Protein AF-A0A3P7EIA0-F1 (afdb_monomer)

Organism: Wuchereria bancrofti (NCBI:txid6293)

Sequence (168 aa):
MQSGKKSICSDDGDTRKWLLGHLHTIQAKALASNLDLPKIYKEKIQMQSGKKSICSDDGDTRKWLLGHLHTIQAKALASNLDLPKIYKEKIQAVPDSNPNEINLNGESLLIATIKYLDDKENRLKYIQLLIDRGVEINFQDKRERRTALMYACIEDNRTEEGLLIAKI

Secondary structure (DSSP, 8-state):
-----------HHHHHHHHHHHHHHHHHHHHTS-----HHHHHHHHHHSS-S--S--HHHHHHHHHHHHHHHHHHHHHHTS---HHHHHHHHTSPP--TT-B-TTS-BHHHHHHHH---HHHHHHHHHHHHHTT--TTPBPTTT--BHHHHHHHSTT-HHHHHHHTT-

Structure (mmCIF, N/CA/C/O backbone):
data_AF-A0A3P7EIA0-F1
#
_entry.id   AF-A0A3P7EIA0-F1
#
loop_
_atom_site.group_PDB
_atom_site.id
_atom_site.type_symbol
_atom_site.label_atom_id
_atom_site.label_alt_id
_atom_site.label_comp_id
_atom_site.label_asym_id
_atom_site.label_entity_id
_atom_site.label_seq_id
_atom_site.pdbx_PDB_ins_code
_atom_site.Cartn_x
_atom_site.Cartn_y
_atom_site.Cartn_z
_atom_site.occupancy
_atom_site.B_iso_or_equiv
_atom_site.auth_seq_id
_atom_site.auth_comp_id
_atom_site.auth_asym_id
_atom_site.auth_atom_id
_atom_site.pdbx_PDB_model_num
ATOM 1 N N . MET A 1 1 ? -52.615 -25.650 -12.825 1.00 31.77 1 MET A N 1
ATOM 2 C CA . MET A 1 1 ? -51.304 -26.097 -12.285 1.00 31.77 1 MET A CA 1
ATOM 3 C C . MET A 1 1 ? -50.205 -25.413 -13.088 1.00 31.77 1 MET A C 1
ATOM 5 O O . MET A 1 1 ? -50.462 -25.141 -14.247 1.00 31.77 1 MET A O 1
ATOM 9 N N . GLN A 1 2 ? -49.033 -25.169 -12.487 1.00 34.19 2 GLN A N 1
ATOM 10 C CA . GLN A 1 2 ? -47.960 -24.222 -12.870 1.00 34.19 2 GLN A CA 1
ATOM 11 C C . GLN A 1 2 ? -48.110 -22.895 -12.106 1.00 34.19 2 GLN A C 1
ATOM 13 O O . GLN A 1 2 ? -48.794 -21.974 -12.524 1.00 34.19 2 GLN A O 1
ATOM 18 N N . SER A 1 3 ? -47.772 -22.907 -10.815 1.00 37.16 3 SER A N 1
ATOM 19 C CA . SER A 1 3 ? -46.398 -22.788 -10.291 1.00 37.16 3 SER A CA 1
ATOM 20 C C . SER A 1 3 ? -45.878 -21.365 -10.448 1.00 37.16 3 SER A C 1
ATOM 22 O O . SER A 1 3 ? -45.070 -21.063 -11.320 1.00 37.16 3 SER A O 1
ATOM 24 N N . GLY A 1 4 ? -46.317 -20.495 -9.540 1.00 32.06 4 GLY A N 1
ATOM 25 C CA . GLY A 1 4 ? -45.506 -19.346 -9.189 1.00 32.06 4 GLY A CA 1
ATOM 26 C C . GLY A 1 4 ? -44.192 -19.814 -8.565 1.00 32.06 4 GLY A C 1
ATOM 27 O O . GLY A 1 4 ? -44.182 -20.759 -7.779 1.00 32.06 4 GLY A O 1
ATOM 28 N N . LYS A 1 5 ? -43.100 -19.120 -8.877 1.00 38.06 5 LYS A N 1
ATOM 29 C CA . LYS A 1 5 ? -42.272 -18.454 -7.865 1.00 38.06 5 LYS A CA 1
ATOM 30 C C . LYS A 1 5 ? -41.138 -17.669 -8.526 1.00 38.06 5 LYS A C 1
ATOM 32 O O . LYS A 1 5 ? -40.263 -18.230 -9.165 1.00 38.06 5 LYS A O 1
ATOM 37 N N . LYS A 1 6 ? -41.173 -16.373 -8.208 1.00 38.97 6 LYS A N 1
ATOM 38 C CA . LYS A 1 6 ? -40.041 -15.481 -7.937 1.00 38.97 6 LYS A CA 1
ATOM 39 C C . LYS A 1 6 ? -39.158 -15.082 -9.119 1.00 38.97 6 LYS A C 1
ATOM 41 O O . LYS A 1 6 ? -38.026 -15.504 -9.283 1.00 38.97 6 LYS A O 1
ATOM 46 N N . SER A 1 7 ? -39.711 -14.110 -9.835 1.00 36.94 7 SER A N 1
ATOM 47 C CA . SER A 1 7 ? -39.090 -12.801 -10.044 1.00 36.94 7 SER A CA 1
ATOM 48 C C . SER A 1 7 ? -38.143 -12.355 -8.911 1.00 36.94 7 SER A C 1
ATOM 50 O O . SER A 1 7 ? -38.487 -12.477 -7.734 1.00 36.94 7 SER A O 1
ATOM 52 N N . ILE A 1 8 ? -37.047 -11.718 -9.337 1.00 36.62 8 ILE A N 1
ATOM 53 C CA . ILE A 1 8 ? -36.068 -10.902 -8.597 1.00 36.62 8 ILE A CA 1
ATOM 54 C C . ILE A 1 8 ? -35.008 -11.700 -7.830 1.00 36.62 8 ILE A C 1
ATOM 56 O O . ILE A 1 8 ? -35.300 -12.285 -6.794 1.00 36.62 8 ILE A O 1
ATOM 60 N N . CYS A 1 9 ? -33.767 -11.651 -8.320 1.00 32.19 9 CYS A N 1
ATOM 61 C CA . CYS A 1 9 ? -32.665 -10.932 -7.667 1.00 32.19 9 CYS A CA 1
ATOM 62 C C . CYS A 1 9 ? -31.591 -10.643 -8.726 1.00 32.19 9 CYS A C 1
ATOM 64 O O . CYS A 1 9 ? -30.875 -11.537 -9.168 1.00 32.19 9 CYS A O 1
ATOM 66 N N . SER A 1 10 ? -31.526 -9.385 -9.159 1.00 39.53 10 SER A N 1
ATOM 67 C CA . SER A 1 10 ? -30.345 -8.808 -9.788 1.00 39.53 10 SER A CA 1
ATOM 68 C C . SER A 1 10 ? -29.229 -8.779 -8.749 1.00 39.53 10 SER A C 1
ATOM 70 O O . SER A 1 10 ? -29.246 -7.911 -7.885 1.00 39.53 10 SER A O 1
ATOM 72 N N . ASP A 1 11 ? -28.293 -9.721 -8.804 1.00 45.44 11 ASP A N 1
ATOM 73 C CA . ASP A 1 11 ? -27.004 -9.559 -8.133 1.00 45.44 11 ASP A CA 1
ATOM 74 C C . ASP A 1 11 ? -25.926 -10.378 -8.861 1.00 45.44 11 ASP A C 1
ATOM 76 O O . ASP A 1 11 ? -25.547 -11.481 -8.467 1.00 45.44 11 ASP A O 1
ATOM 80 N N . ASP A 1 12 ? -25.439 -9.837 -9.982 1.00 54.69 12 ASP A N 1
ATOM 81 C CA . ASP A 1 12 ? -24.325 -10.395 -10.772 1.00 54.69 12 ASP A CA 1
ATOM 82 C C . ASP A 1 12 ? -23.019 -10.558 -9.954 1.00 54.69 12 ASP A C 1
ATOM 84 O O . ASP A 1 12 ? -22.038 -11.141 -10.432 1.00 54.69 12 ASP A O 1
ATOM 88 N N . GLY A 1 13 ? -22.978 -10.056 -8.714 1.00 51.31 13 GLY A N 1
ATOM 89 C CA . GLY A 1 13 ? -21.880 -10.261 -7.772 1.00 51.31 13 GLY A CA 1
ATOM 90 C C . GLY A 1 13 ? -21.862 -11.651 -7.126 1.00 51.31 13 GLY A C 1
ATOM 91 O O . GLY A 1 13 ? -20.782 -12.233 -6.961 1.00 51.31 13 GLY A O 1
ATOM 92 N N . ASP A 1 14 ? -23.026 -12.220 -6.804 1.00 52.62 14 ASP A N 1
ATOM 93 C CA . ASP A 1 14 ? -23.112 -13.454 -6.011 1.00 52.62 14 ASP A CA 1
ATOM 94 C C . ASP A 1 14 ? -22.845 -14.713 -6.840 1.00 52.62 14 ASP A C 1
ATOM 96 O O . ASP A 1 14 ? -22.141 -15.623 -6.389 1.00 52.62 14 ASP A O 1
ATOM 100 N N . THR A 1 15 ? -23.278 -14.742 -8.101 1.00 54.16 15 THR A N 1
ATOM 101 C CA . THR A 1 15 ? -22.901 -15.806 -9.048 1.00 54.16 15 THR A CA 1
ATOM 102 C C . THR A 1 15 ? -21.395 -15.831 -9.292 1.00 54.16 15 THR A C 1
ATOM 104 O O . THR A 1 15 ? -20.806 -16.912 -9.363 1.00 54.16 15 THR A O 1
ATOM 107 N N . ARG A 1 16 ? -20.733 -14.666 -9.355 1.00 52.16 16 ARG A N 1
ATOM 108 C CA . ARG A 1 16 ? -19.268 -14.599 -9.493 1.00 52.16 16 ARG A CA 1
ATOM 109 C C . ARG A 1 16 ? -18.561 -15.153 -8.262 1.00 52.16 16 ARG A C 1
ATOM 111 O O . ARG A 1 16 ? -17.659 -15.972 -8.425 1.00 52.16 16 ARG A O 1
ATOM 118 N N . LYS A 1 17 ? -18.983 -14.775 -7.048 1.00 58.31 17 LYS A N 1
ATOM 119 C CA . LYS A 1 17 ? -18.416 -15.326 -5.801 1.00 58.31 17 LYS A CA 1
ATOM 120 C C . LYS A 1 17 ? -18.623 -16.836 -5.689 1.00 58.31 17 LYS A C 1
ATOM 122 O O . LYS A 1 17 ? -17.682 -17.543 -5.326 1.00 58.31 17 LYS A O 1
ATOM 127 N N . TRP A 1 18 ? -19.804 -17.339 -6.051 1.00 64.88 18 TRP A N 1
ATOM 128 C CA . TRP A 1 18 ? -20.097 -18.775 -6.037 1.00 64.88 18 TRP A CA 1
ATOM 129 C C . TRP A 1 18 ? -19.198 -19.554 -7.009 1.00 64.88 18 TRP A C 1
ATOM 131 O O . TRP A 1 18 ? -18.595 -20.563 -6.634 1.00 64.88 18 TRP A O 1
ATOM 141 N N . LEU A 1 19 ? -19.028 -19.044 -8.233 1.00 57.31 19 LEU A N 1
ATOM 142 C CA . LEU A 1 19 ? -18.152 -19.651 -9.239 1.00 57.31 19 LEU A CA 1
ATOM 143 C C . LEU A 1 19 ? -16.670 -19.593 -8.839 1.00 57.31 19 LEU A C 1
ATOM 145 O O . LEU A 1 19 ? -15.958 -20.574 -9.044 1.00 57.31 19 LEU A O 1
ATOM 149 N N . LEU A 1 20 ? -16.210 -18.492 -8.235 1.00 63.16 20 LEU A N 1
ATOM 150 C CA . LEU A 1 20 ? -14.841 -18.344 -7.718 1.00 63.16 20 LEU A CA 1
ATOM 151 C C . LEU A 1 20 ? -14.538 -19.349 -6.599 1.00 63.16 20 LEU A C 1
ATOM 153 O O . LEU A 1 20 ? -13.502 -20.014 -6.642 1.00 63.16 20 LEU A O 1
ATOM 157 N N . GLY A 1 21 ? -15.457 -19.521 -5.643 1.00 70.00 21 GLY A N 1
ATOM 158 C CA . GLY A 1 21 ? -15.306 -20.509 -4.570 1.00 70.00 21 GLY A CA 1
ATOM 159 C C . GLY A 1 21 ? -15.237 -21.944 -5.102 1.00 70.00 21 GLY A C 1
ATOM 160 O O . GLY A 1 21 ? -14.393 -22.740 -4.675 1.00 70.00 21 GLY A O 1
ATOM 161 N N . HIS A 1 22 ? -16.071 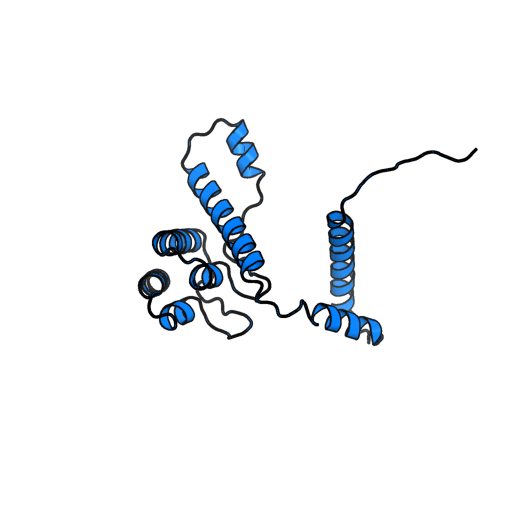-22.268 -6.093 1.00 68.31 22 HIS A N 1
ATOM 162 C CA . HIS A 1 22 ? -16.052 -23.586 -6.725 1.00 68.31 22 HIS A CA 1
ATOM 163 C C . HIS A 1 22 ? -14.775 -23.809 -7.554 1.00 68.31 22 HIS A C 1
ATOM 165 O O . HIS A 1 22 ? -14.182 -24.886 -7.491 1.00 68.31 22 HIS A O 1
ATOM 171 N N . LEU A 1 23 ? -14.291 -22.785 -8.267 1.00 63.28 23 LEU A N 1
ATOM 172 C CA . LEU A 1 23 ? -13.070 -22.866 -9.071 1.00 63.28 23 LEU A CA 1
ATOM 173 C C . LEU A 1 23 ? -11.818 -23.047 -8.204 1.00 63.28 23 LEU A C 1
ATOM 175 O O . LEU A 1 23 ? -11.005 -23.915 -8.512 1.00 63.28 23 LEU A O 1
ATOM 179 N N . HIS A 1 24 ? -11.692 -22.312 -7.095 1.00 59.84 24 HIS A N 1
ATOM 180 C CA . HIS A 1 24 ? -10.600 -22.509 -6.133 1.00 59.84 24 HIS A CA 1
ATOM 181 C C . HIS A 1 24 ? -10.626 -23.915 -5.516 1.00 59.84 24 HIS A C 1
ATOM 183 O O . HIS A 1 24 ? -9.580 -24.543 -5.364 1.00 59.84 24 HIS A O 1
ATOM 189 N N . THR A 1 25 ? -11.816 -24.455 -5.231 1.00 60.28 25 THR A N 1
ATOM 190 C CA . THR A 1 25 ? -11.961 -25.831 -4.721 1.00 60.28 25 THR A CA 1
ATOM 191 C C . THR A 1 25 ? -11.500 -26.868 -5.753 1.00 60.28 25 THR A C 1
ATOM 193 O O . THR A 1 25 ? -10.859 -27.860 -5.399 1.00 60.28 25 THR A O 1
ATOM 196 N N . ILE A 1 26 ? -11.777 -26.629 -7.040 1.00 59.12 26 ILE A N 1
ATOM 197 C CA . ILE A 1 26 ? -11.297 -27.476 -8.140 1.00 59.12 26 ILE A CA 1
ATOM 198 C C . ILE A 1 26 ? -9.778 -27.333 -8.315 1.00 59.12 26 ILE A C 1
ATOM 200 O O . ILE A 1 26 ? -9.093 -28.344 -8.444 1.00 59.12 26 ILE A O 1
ATOM 204 N N . GLN A 1 27 ? -9.230 -26.115 -8.264 1.00 58.12 27 GLN A N 1
ATOM 205 C CA . GLN A 1 27 ? -7.787 -25.863 -8.383 1.00 58.12 27 GLN A CA 1
ATOM 206 C C . GLN A 1 27 ? -6.982 -26.517 -7.253 1.00 58.12 27 GLN A C 1
ATOM 208 O O . GLN A 1 27 ? -5.952 -27.131 -7.525 1.00 58.12 27 GLN A O 1
ATOM 213 N N . ALA A 1 28 ? -7.468 -26.462 -6.007 1.00 50.34 28 ALA A N 1
ATOM 214 C CA . ALA A 1 28 ? -6.813 -27.115 -4.872 1.00 50.34 28 ALA A CA 1
ATOM 215 C C . ALA A 1 28 ? -6.783 -28.647 -5.023 1.00 50.34 28 ALA A C 1
ATOM 217 O O . ALA A 1 28 ? -5.766 -29.279 -4.741 1.00 50.34 28 ALA A O 1
ATOM 218 N N . LYS A 1 29 ? -7.864 -29.253 -5.537 1.00 51.22 29 LYS A N 1
ATOM 219 C CA . LYS A 1 29 ? -7.891 -30.692 -5.855 1.00 51.22 29 LYS A CA 1
ATOM 220 C C . LYS A 1 29 ? -7.010 -31.052 -7.058 1.00 51.22 29 LYS A C 1
ATOM 222 O O . LYS A 1 29 ? -6.407 -32.124 -7.064 1.00 51.22 29 LYS A O 1
ATOM 227 N N . ALA A 1 30 ? -6.903 -30.164 -8.047 1.00 48.31 30 ALA A N 1
ATOM 228 C CA . ALA A 1 30 ? -6.083 -30.370 -9.240 1.00 48.31 30 ALA A CA 1
ATOM 229 C C . ALA A 1 30 ? -4.576 -30.292 -8.946 1.00 48.31 30 ALA A C 1
ATOM 231 O O . ALA A 1 30 ? -3.816 -31.075 -9.496 1.00 48.31 30 ALA A O 1
ATOM 232 N N . LEU A 1 31 ? -4.122 -29.424 -8.034 1.00 53.12 31 LEU A N 1
ATOM 233 C CA . LEU A 1 31 ? -2.705 -29.389 -7.634 1.00 53.12 31 LEU A CA 1
ATOM 234 C C . LEU A 1 31 ? -2.255 -30.675 -6.920 1.00 53.12 31 LEU A C 1
ATOM 236 O O . LEU A 1 31 ? -1.085 -31.037 -6.992 1.00 53.12 31 LEU A O 1
ATOM 240 N N . ALA A 1 32 ? -3.178 -31.393 -6.276 1.00 49.31 32 ALA A N 1
ATOM 241 C CA . ALA A 1 32 ? -2.887 -32.672 -5.628 1.00 49.31 32 ALA A CA 1
ATOM 242 C C . ALA A 1 32 ? -2.812 -33.859 -6.606 1.00 49.31 32 ALA A C 1
ATOM 244 O O . ALA A 1 32 ? -2.334 -34.930 -6.239 1.00 49.31 32 ALA A O 1
ATOM 245 N N . SER A 1 33 ? -3.288 -33.705 -7.842 1.00 48.25 33 SER A N 1
ATOM 246 C CA . SER A 1 33 ? -3.331 -34.790 -8.819 1.00 48.25 33 SER A CA 1
ATOM 247 C C . SER A 1 33 ? -2.845 -34.270 -10.165 1.00 48.25 33 SER A C 1
ATOM 249 O O . SER A 1 33 ? -3.557 -33.526 -10.824 1.00 48.25 33 SER A O 1
ATOM 251 N N . ASN A 1 34 ? -1.620 -34.653 -10.555 1.00 51.75 34 ASN A N 1
ATOM 252 C CA . ASN A 1 34 ? -0.984 -34.383 -11.857 1.00 51.75 34 ASN A CA 1
ATOM 253 C C . ASN A 1 34 ? -1.833 -34.932 -13.027 1.00 51.75 34 ASN A C 1
ATOM 255 O O . ASN A 1 34 ? -1.475 -35.911 -13.678 1.00 51.75 34 ASN A O 1
ATOM 259 N N . LEU A 1 35 ? -2.996 -34.329 -13.268 1.00 48.31 35 LEU A N 1
ATOM 260 C CA . LEU A 1 35 ? -3.947 -34.702 -14.298 1.00 48.31 35 LEU A CA 1
ATOM 261 C C . LEU A 1 35 ? -3.761 -33.745 -15.473 1.00 48.31 35 LEU A C 1
ATOM 263 O O . LEU A 1 35 ? -3.890 -32.527 -15.333 1.00 48.31 35 LEU A O 1
ATOM 267 N N . ASP A 1 36 ? -3.433 -34.300 -16.636 1.00 57.56 36 ASP A N 1
ATOM 268 C CA . ASP A 1 36 ? -3.172 -33.526 -17.843 1.00 57.56 36 ASP A CA 1
ATOM 269 C C . ASP A 1 36 ? -4.488 -32.932 -18.374 1.00 57.56 36 ASP A C 1
ATOM 271 O O . ASP A 1 36 ? -5.303 -33.599 -19.013 1.00 57.56 36 ASP A O 1
ATOM 275 N N . LEU A 1 37 ? -4.754 -31.677 -17.999 1.00 53.94 37 LEU A N 1
ATOM 276 C CA . LEU A 1 37 ? -6.029 -31.021 -18.275 1.00 53.94 37 LEU A CA 1
ATOM 277 C C . LEU A 1 37 ? -6.250 -30.816 -19.786 1.00 53.94 37 LEU A C 1
ATOM 279 O O . LEU A 1 37 ? -5.341 -30.332 -20.474 1.00 53.94 37 LEU A O 1
ATOM 283 N N . PRO A 1 38 ? -7.480 -31.065 -20.290 1.00 52.56 38 PRO A N 1
ATOM 284 C CA . PRO A 1 38 ? -7.871 -30.739 -21.656 1.00 52.56 38 PRO A CA 1
ATOM 285 C C . PRO A 1 38 ? -7.558 -29.281 -21.996 1.00 52.56 38 PRO A C 1
ATOM 287 O O . PRO A 1 38 ? -7.779 -28.383 -21.176 1.00 52.56 38 PRO A O 1
ATOM 290 N N . LYS A 1 39 ? -7.083 -29.040 -23.224 1.00 58.03 39 LYS A N 1
ATOM 291 C CA . LYS A 1 39 ? -6.574 -27.740 -23.693 1.00 58.03 39 LYS A CA 1
ATOM 292 C C . LYS A 1 39 ? -7.502 -26.563 -23.368 1.00 58.03 39 LYS A C 1
ATOM 294 O O . LYS A 1 39 ? -7.014 -25.514 -22.977 1.00 58.03 39 LYS A O 1
ATOM 299 N N . ILE A 1 40 ? -8.819 -26.779 -23.399 1.00 54.06 40 ILE A N 1
ATOM 300 C CA . ILE A 1 40 ? -9.851 -25.782 -23.079 1.00 54.06 40 ILE A CA 1
ATOM 301 C C . ILE A 1 40 ? -9.668 -25.186 -21.671 1.00 54.06 40 ILE A C 1
ATOM 303 O O . ILE A 1 40 ? -9.878 -23.992 -21.489 1.00 54.06 40 ILE A O 1
ATOM 307 N N . TYR A 1 41 ? -9.250 -25.968 -20.669 1.00 49.72 41 TYR A N 1
ATOM 308 C CA . TYR A 1 41 ? -9.014 -25.456 -19.313 1.00 49.72 41 TYR A CA 1
ATOM 309 C C . TYR A 1 41 ? -7.683 -24.716 -19.199 1.00 49.72 41 TYR A C 1
ATOM 311 O O . TYR A 1 41 ? -7.642 -23.674 -18.549 1.00 49.72 41 TYR A O 1
ATOM 319 N N . LYS A 1 42 ? -6.623 -25.196 -19.868 1.00 52.75 42 LYS A N 1
ATOM 320 C CA . LYS A 1 42 ? -5.346 -24.465 -19.964 1.00 52.75 42 LYS A CA 1
ATOM 321 C C . LYS A 1 42 ? -5.561 -23.122 -20.671 1.00 52.75 42 LYS A C 1
ATOM 323 O O . LYS A 1 42 ? -5.125 -22.100 -20.158 1.00 52.75 42 LYS A O 1
ATOM 328 N N . GLU A 1 43 ? -6.335 -23.108 -21.756 1.00 54.69 43 GLU A N 1
ATOM 329 C CA . GLU A 1 43 ? -6.751 -21.907 -22.487 1.00 54.69 43 GLU A CA 1
ATOM 330 C C . GLU A 1 43 ? -7.661 -21.009 -21.647 1.00 54.69 43 GLU A C 1
ATOM 332 O O . GLU A 1 43 ? -7.497 -19.802 -21.712 1.00 54.69 43 GLU A O 1
ATOM 337 N N . LYS A 1 44 ? -8.561 -21.538 -20.803 1.00 45.56 44 LYS A N 1
ATOM 338 C CA . LYS A 1 44 ? -9.376 -20.711 -19.891 1.00 45.56 44 LYS A CA 1
ATOM 339 C C . LYS A 1 44 ? -8.562 -20.111 -18.747 1.00 45.56 44 LYS A C 1
ATOM 341 O O . LYS A 1 44 ? -8.811 -18.968 -18.379 1.00 45.56 44 LYS A O 1
ATOM 346 N N . ILE A 1 45 ? -7.582 -20.841 -18.212 1.00 51.25 45 ILE A N 1
ATOM 347 C CA . ILE A 1 45 ? -6.611 -20.311 -17.242 1.00 51.25 45 ILE A CA 1
ATOM 348 C C . ILE A 1 45 ? -5.749 -19.235 -17.925 1.00 51.25 45 ILE A C 1
ATOM 350 O O . ILE A 1 45 ? -5.571 -18.153 -17.369 1.00 51.25 45 ILE A O 1
ATOM 354 N N . GLN A 1 46 ? -5.316 -19.460 -19.172 1.00 46.66 46 GLN A N 1
ATOM 355 C CA . GLN A 1 46 ? -4.603 -18.458 -19.971 1.00 46.66 46 GLN A CA 1
ATOM 356 C C . GLN A 1 46 ? -5.480 -17.274 -20.397 1.00 46.66 46 GLN A C 1
ATOM 358 O O . GLN A 1 46 ? -4.975 -16.160 -20.437 1.00 46.66 46 GLN A O 1
ATOM 363 N N . MET A 1 47 ? -6.775 -17.458 -20.660 1.00 45.41 47 MET A N 1
ATOM 364 C CA . MET A 1 47 ? -7.733 -16.389 -20.971 1.00 45.41 47 MET A CA 1
ATOM 365 C C . MET A 1 47 ? -8.098 -15.585 -19.724 1.00 45.41 47 MET A C 1
ATOM 367 O O . MET A 1 47 ? -8.330 -14.390 -19.834 1.00 45.41 47 MET A O 1
ATOM 371 N N . GLN A 1 48 ? -8.079 -16.184 -18.530 1.00 44.00 48 GLN A N 1
ATOM 372 C CA . GLN A 1 48 ? -8.159 -15.415 -17.284 1.00 44.00 48 GLN A CA 1
ATOM 373 C C . GLN A 1 48 ? -6.852 -14.670 -16.979 1.00 44.00 48 GLN A C 1
ATOM 375 O O . GLN A 1 48 ? -6.899 -13.607 -16.368 1.00 44.00 48 GLN A O 1
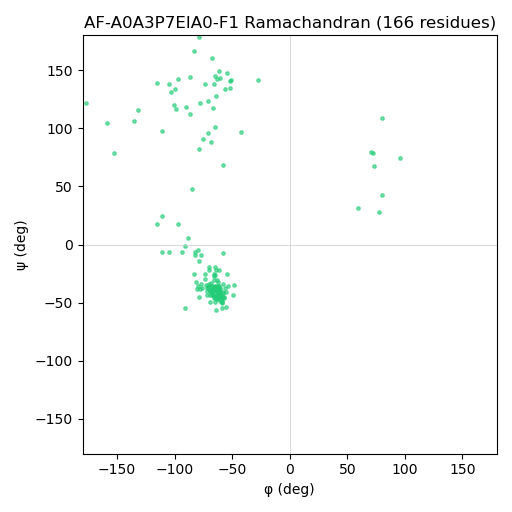ATOM 380 N N . SER A 1 49 ? -5.705 -15.145 -17.481 1.00 46.16 49 SER A N 1
ATOM 381 C CA . SER A 1 49 ? -4.470 -14.340 -17.537 1.00 46.16 49 SER A CA 1
ATOM 382 C C . SER A 1 49 ? -4.409 -13.388 -18.746 1.00 46.16 49 SER A C 1
ATOM 384 O O . SER A 1 49 ? -3.520 -12.548 -18.851 1.00 46.16 49 SER A O 1
ATOM 386 N N . GLY A 1 50 ? -5.350 -13.519 -19.681 1.00 32.94 50 GLY A N 1
ATOM 387 C CA . GLY A 1 50 ? -5.281 -12.957 -21.018 1.00 32.94 50 GLY A CA 1
ATOM 388 C C . GLY A 1 50 ? -6.295 -11.844 -21.203 1.00 32.94 50 GLY A C 1
ATOM 389 O O . GLY A 1 50 ? -7.426 -12.091 -21.600 1.00 32.94 50 GLY A O 1
ATOM 390 N N . LYS A 1 51 ? -5.818 -10.608 -21.041 1.00 42.75 51 LYS A N 1
ATOM 391 C CA . LYS A 1 51 ? -6.454 -9.378 -21.535 1.00 42.75 51 LYS A CA 1
ATOM 392 C C . LYS A 1 51 ? -7.705 -8.937 -20.763 1.00 42.75 51 LYS A C 1
ATOM 394 O O . LYS A 1 51 ? -8.783 -8.800 -21.337 1.00 42.75 51 LYS A O 1
ATOM 399 N N . LYS A 1 52 ? -7.525 -8.520 -19.503 1.00 43.38 52 LYS A N 1
ATOM 400 C CA . LYS A 1 52 ? -8.196 -7.270 -19.110 1.00 43.38 52 LYS A CA 1
ATOM 401 C C . LYS A 1 52 ? -7.511 -6.176 -19.934 1.00 43.38 52 LYS A C 1
ATOM 403 O O . LYS A 1 52 ? -6.287 -6.071 -19.925 1.00 43.38 52 LYS A O 1
ATOM 408 N N . SER A 1 53 ? -8.285 -5.525 -20.790 1.00 40.81 53 SER A N 1
ATOM 409 C CA . SER A 1 53 ? -7.811 -4.585 -21.799 1.00 40.81 53 SER A CA 1
ATOM 410 C C . SER A 1 53 ? -6.902 -3.518 -21.197 1.00 40.81 53 SER A C 1
ATOM 412 O O . SER A 1 53 ? -7.220 -2.928 -20.170 1.00 40.81 53 SER A O 1
ATOM 414 N N . ILE A 1 54 ? -5.791 -3.265 -21.886 1.00 41.53 54 ILE A N 1
ATOM 415 C CA . ILE A 1 54 ? -4.875 -2.155 -21.644 1.00 41.53 54 ILE A CA 1
ATOM 416 C C . ILE A 1 54 ? -5.614 -0.865 -22.023 1.00 41.53 54 ILE A C 1
ATOM 418 O O . ILE A 1 54 ? -5.586 -0.420 -23.165 1.00 41.53 54 ILE A O 1
ATOM 422 N N . CYS A 1 55 ? -6.327 -0.293 -21.069 1.00 41.53 55 CYS A N 1
ATOM 423 C CA . CYS A 1 55 ? -6.638 1.126 -21.005 1.00 41.53 55 CYS A CA 1
ATOM 424 C C . CYS A 1 55 ? -6.290 1.500 -19.571 1.00 41.53 55 CYS A C 1
ATOM 426 O O . CYS A 1 55 ? -6.848 0.883 -18.670 1.00 41.53 55 CYS A O 1
ATOM 428 N N . SER A 1 56 ? -5.297 2.373 -19.377 1.00 50.06 56 SER A N 1
ATOM 429 C CA . SER A 1 56 ? -4.688 2.699 -18.082 1.00 50.06 56 SER A CA 1
ATOM 430 C C . SER A 1 56 ? -5.746 2.849 -16.987 1.00 50.06 56 SER A C 1
ATOM 432 O O . SER A 1 56 ? -6.400 3.882 -16.869 1.00 50.06 56 SER A O 1
ATOM 434 N N . ASP A 1 57 ? -5.953 1.774 -16.226 1.00 60.50 57 ASP A N 1
ATOM 435 C CA . ASP A 1 57 ? -7.004 1.636 -15.216 1.00 60.50 57 ASP A CA 1
ATOM 436 C C . ASP A 1 57 ? -6.527 2.246 -13.890 1.00 60.50 57 ASP A C 1
ATOM 438 O O . ASP A 1 57 ? -6.574 1.653 -12.805 1.00 60.50 57 ASP A O 1
ATOM 442 N N . ASP A 1 58 ? -5.978 3.454 -14.001 1.00 66.00 58 ASP A N 1
ATOM 443 C CA . ASP A 1 58 ? -5.512 4.233 -12.861 1.00 66.00 58 ASP A CA 1
ATOM 444 C C . ASP A 1 58 ? -6.713 4.618 -11.980 1.00 66.00 58 ASP A C 1
ATOM 446 O O . ASP A 1 58 ? -6.585 4.740 -10.762 1.00 66.00 58 ASP A O 1
ATOM 450 N N . GLY A 1 59 ? -7.909 4.713 -12.581 1.00 78.25 59 GLY A N 1
ATOM 451 C CA . GLY A 1 59 ? -9.180 4.969 -11.908 1.00 78.25 59 GLY A CA 1
ATOM 452 C C . GLY A 1 59 ? -9.595 3.866 -10.932 1.00 78.25 59 GLY A C 1
ATOM 453 O O . GLY A 1 59 ? -9.785 4.161 -9.744 1.00 78.25 59 GLY A O 1
ATOM 454 N N . ASP A 1 60 ? -9.707 2.606 -11.376 1.00 85.38 60 ASP A N 1
ATOM 455 C CA . ASP A 1 60 ? -10.098 1.518 -10.466 1.00 85.38 60 ASP A CA 1
ATOM 456 C C . ASP A 1 60 ? -9.001 1.255 -9.433 1.00 85.38 60 ASP A C 1
ATOM 458 O O . ASP A 1 60 ? -9.302 1.012 -8.259 1.00 85.38 60 ASP A O 1
ATOM 462 N N . THR A 1 61 ? -7.730 1.383 -9.830 1.00 88.69 61 THR A N 1
ATOM 463 C CA . THR A 1 61 ? -6.588 1.226 -8.918 1.00 88.69 61 THR A CA 1
ATOM 464 C C . THR A 1 61 ? -6.621 2.270 -7.801 1.00 88.69 61 THR A C 1
ATOM 466 O O . THR A 1 61 ? -6.477 1.928 -6.624 1.00 88.69 61 THR A O 1
ATOM 469 N N . ARG A 1 62 ? -6.886 3.541 -8.129 1.00 90.12 62 ARG A N 1
ATOM 470 C CA . ARG A 1 62 ? -7.000 4.616 -7.133 1.00 90.12 62 ARG A CA 1
ATOM 471 C C . ARG A 1 62 ? -8.222 4.440 -6.237 1.00 90.12 62 ARG A C 1
ATOM 473 O O . ARG A 1 62 ? -8.129 4.664 -5.031 1.00 90.12 62 ARG A O 1
ATOM 480 N N . LYS A 1 63 ? -9.360 4.011 -6.789 1.00 91.12 63 LYS A N 1
ATOM 481 C CA . LYS A 1 63 ? -10.570 3.724 -6.002 1.00 91.12 63 LYS A CA 1
ATOM 482 C C . LYS A 1 63 ? -10.330 2.590 -5.004 1.00 91.12 63 LYS A C 1
ATOM 484 O O . LYS A 1 63 ? -10.717 2.711 -3.841 1.00 91.12 63 LYS A O 1
ATOM 489 N N . TRP A 1 64 ? -9.670 1.519 -5.443 1.00 92.62 64 TRP A N 1
ATOM 490 C CA . TRP A 1 64 ? -9.247 0.415 -4.582 1.00 92.62 64 TRP A CA 1
ATOM 491 C C . TRP A 1 64 ? -8.319 0.901 -3.463 1.00 92.62 64 TRP A C 1
ATOM 493 O O . TRP A 1 64 ? -8.575 0.606 -2.292 1.00 92.62 64 TRP A O 1
ATOM 503 N N . LEU A 1 65 ? -7.301 1.694 -3.814 1.00 93.88 65 LEU A N 1
ATOM 504 C CA . LEU A 1 65 ? -6.313 2.236 -2.881 1.00 93.88 65 LEU A CA 1
ATOM 505 C C . LEU A 1 65 ? -6.987 3.081 -1.797 1.00 93.88 65 LEU A C 1
ATOM 507 O O . LEU A 1 65 ? -6.842 2.802 -0.609 1.00 93.88 65 LEU A O 1
ATOM 511 N N . LEU A 1 66 ? -7.775 4.080 -2.201 1.00 93.75 66 LEU A N 1
ATOM 512 C CA . LEU A 1 66 ? -8.451 4.978 -1.265 1.00 93.75 66 LEU A CA 1
ATOM 513 C C . LEU A 1 66 ? -9.447 4.234 -0.371 1.00 93.75 66 LEU A C 1
ATOM 515 O O . LEU A 1 66 ? -9.552 4.554 0.808 1.00 93.75 66 LEU A O 1
ATOM 519 N N . GLY A 1 67 ? -10.143 3.216 -0.887 1.00 92.62 67 GLY A N 1
ATOM 520 C CA . GLY A 1 67 ? -11.042 2.388 -0.078 1.00 92.62 67 GLY A CA 1
ATOM 521 C C . GLY A 1 67 ? -10.324 1.692 1.083 1.00 92.62 67 GLY A C 1
ATOM 522 O O . GLY A 1 67 ? -10.798 1.739 2.222 1.00 92.62 67 GLY A O 1
ATOM 523 N N . HIS A 1 68 ? -9.153 1.108 0.819 1.00 93.19 68 HIS A N 1
ATOM 524 C CA . HIS A 1 68 ? -8.337 0.459 1.849 1.00 93.19 68 HIS A CA 1
ATOM 525 C C . HIS A 1 68 ? -7.751 1.490 2.819 1.00 93.19 68 HIS A C 1
ATOM 527 O O . HIS A 1 68 ? -7.943 1.373 4.029 1.00 93.19 68 HIS A O 1
ATOM 533 N N . LEU A 1 69 ? -7.131 2.558 2.306 1.00 93.94 69 LEU A N 1
ATOM 534 C CA . LEU A 1 69 ? -6.533 3.614 3.130 1.00 93.94 69 LEU A CA 1
ATOM 535 C C . LEU A 1 69 ? -7.555 4.292 4.057 1.00 93.94 69 LEU A C 1
ATOM 537 O O . LEU A 1 69 ? -7.295 4.457 5.251 1.00 93.94 69 LEU A O 1
ATOM 541 N N . HIS A 1 70 ? -8.748 4.616 3.550 1.00 93.12 70 HIS A N 1
ATOM 542 C CA . HIS A 1 70 ? -9.828 5.173 4.365 1.00 93.12 70 HIS A CA 1
ATOM 543 C C . HIS A 1 70 ? -10.321 4.189 5.424 1.00 93.12 70 HIS A C 1
ATOM 545 O O . HIS A 1 70 ? -10.590 4.607 6.547 1.00 93.12 70 HIS A O 1
ATOM 551 N N . THR A 1 71 ? -10.411 2.895 5.110 1.00 92.56 71 THR A N 1
ATOM 552 C CA . THR A 1 71 ? -10.812 1.873 6.091 1.00 92.56 71 THR A CA 1
ATOM 553 C C . THR A 1 71 ? -9.792 1.777 7.227 1.00 92.56 71 THR A C 1
ATOM 555 O O . THR A 1 71 ? -10.166 1.801 8.402 1.00 92.56 71 THR A O 1
ATOM 558 N N . ILE A 1 72 ? -8.497 1.747 6.894 1.00 90.00 72 ILE A N 1
ATOM 559 C CA . ILE A 1 72 ? -7.397 1.716 7.871 1.00 90.00 72 ILE A CA 1
ATOM 560 C C . ILE A 1 72 ? -7.441 2.965 8.757 1.00 90.00 72 ILE A C 1
ATOM 562 O O . ILE A 1 72 ? -7.416 2.841 9.987 1.00 90.00 72 ILE A O 1
ATOM 566 N N . GLN A 1 73 ? -7.562 4.149 8.154 1.00 90.31 73 GLN A N 1
ATOM 567 C CA . GLN A 1 73 ? -7.627 5.418 8.877 1.00 90.31 73 GLN A CA 1
ATOM 568 C C . GLN A 1 73 ? -8.875 5.529 9.746 1.00 90.31 73 GLN A C 1
ATOM 570 O O . GLN A 1 73 ? -8.762 5.912 10.906 1.00 90.31 73 GLN A O 1
ATOM 575 N N . ALA A 1 74 ? -10.054 5.178 9.232 1.00 89.88 74 ALA A N 1
ATOM 576 C CA . ALA A 1 74 ? -11.296 5.236 9.996 1.00 89.88 74 ALA A CA 1
ATOM 577 C C . ALA A 1 74 ? -11.208 4.368 11.255 1.00 89.88 74 ALA A C 1
ATOM 579 O O . ALA A 1 74 ? -11.591 4.816 12.333 1.00 89.88 74 ALA A O 1
ATOM 580 N N . LYS A 1 75 ? -10.628 3.167 11.150 1.00 86.44 75 LYS A N 1
ATOM 581 C CA . LYS A 1 75 ? -10.398 2.294 12.307 1.00 86.44 75 LYS A CA 1
ATOM 582 C C . LYS A 1 75 ? -9.368 2.852 13.287 1.00 86.44 75 LYS A C 1
ATOM 584 O O . LYS A 1 75 ? -9.594 2.776 14.489 1.00 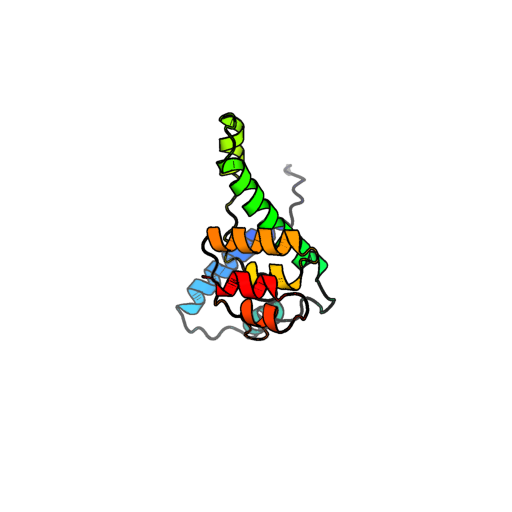86.44 75 LYS A O 1
ATOM 589 N N . ALA A 1 76 ? -8.279 3.441 12.788 1.00 87.75 76 ALA A N 1
ATOM 590 C CA . ALA A 1 76 ? -7.266 4.080 13.632 1.00 87.75 76 ALA A CA 1
ATOM 591 C C . ALA A 1 76 ? -7.815 5.304 14.384 1.00 87.75 76 ALA A C 1
ATOM 593 O O . ALA A 1 76 ? -7.456 5.557 15.527 1.00 87.75 76 ALA A O 1
ATOM 594 N N . LEU A 1 77 ? -8.712 6.065 13.756 1.00 87.62 77 LEU A N 1
ATOM 595 C CA . LEU A 1 77 ? -9.392 7.178 14.413 1.00 87.62 77 LEU A CA 1
ATOM 596 C C . LEU A 1 77 ? -10.420 6.669 15.428 1.00 87.62 77 LEU A C 1
ATOM 598 O O . LEU A 1 77 ? -10.483 7.168 16.549 1.00 87.62 77 LEU A O 1
ATOM 602 N N . ALA A 1 78 ? -11.197 5.650 15.061 1.00 88.44 78 ALA A N 1
ATOM 603 C CA . ALA A 1 78 ? -12.216 5.063 15.921 1.00 88.44 78 ALA A CA 1
ATOM 604 C C . ALA A 1 78 ? -11.655 4.434 17.202 1.00 88.44 78 ALA A C 1
ATOM 606 O O . ALA A 1 78 ? -12.333 4.476 18.226 1.00 88.44 78 ALA A O 1
ATOM 607 N N . SER A 1 79 ? -10.440 3.876 17.174 1.00 84.88 79 SER A N 1
ATOM 608 C CA . SER A 1 79 ? -9.808 3.304 18.371 1.00 84.88 79 SER A CA 1
ATOM 609 C C . SER A 1 79 ? -9.482 4.346 19.441 1.00 84.88 79 SER A C 1
ATOM 611 O O . SER A 1 79 ? -9.429 4.002 20.617 1.00 84.88 79 SER A O 1
ATOM 613 N N . ASN A 1 80 ? -9.301 5.610 19.049 1.00 86.81 80 ASN A N 1
ATOM 614 C CA . ASN A 1 80 ? -8.956 6.704 19.962 1.00 86.81 80 ASN A CA 1
ATOM 615 C C . ASN A 1 80 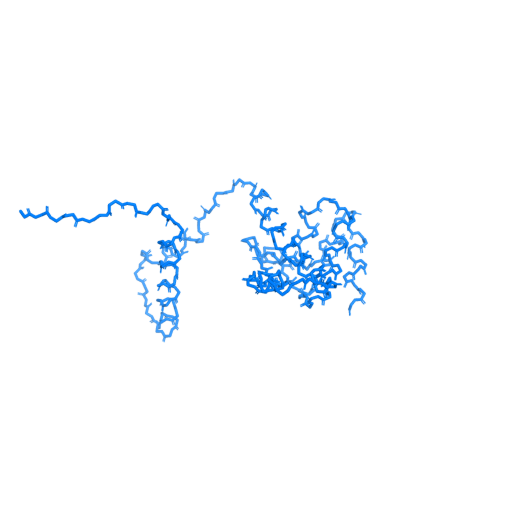? -10.189 7.465 20.477 1.00 86.81 80 ASN A C 1
ATOM 617 O O . ASN A 1 80 ? -10.061 8.346 21.324 1.00 86.81 80 ASN A O 1
ATOM 621 N N . LEU A 1 81 ? -11.379 7.156 19.955 1.00 87.31 81 LEU A N 1
ATOM 622 C CA . LEU A 1 81 ? -12.625 7.832 20.300 1.00 87.31 81 LEU A CA 1
ATOM 623 C C . LEU A 1 81 ? -13.416 7.010 21.319 1.00 87.31 81 LEU A C 1
ATOM 625 O O . LEU A 1 81 ? -13.653 5.814 21.124 1.00 87.31 81 LEU A O 1
ATOM 629 N N . ASP A 1 82 ? -13.920 7.663 22.370 1.00 90.00 82 ASP A N 1
ATOM 630 C CA . ASP A 1 82 ? -14.875 7.014 23.266 1.00 90.00 82 ASP A CA 1
ATOM 631 C C . ASP A 1 82 ? -16.281 7.007 22.656 1.00 90.00 82 ASP A C 1
ATOM 633 O O . ASP A 1 82 ? -17.124 7.871 22.891 1.00 90.00 82 ASP A O 1
ATOM 637 N N . LEU A 1 83 ? -16.503 6.032 21.778 1.00 87.12 83 LEU A N 1
ATOM 638 C CA . LEU A 1 83 ? -17.763 5.876 21.067 1.00 87.12 83 LEU A CA 1
ATOM 639 C C . LEU A 1 83 ? -18.784 5.057 21.878 1.00 87.12 83 LEU A C 1
ATOM 641 O O . LEU A 1 83 ? -18.419 4.051 22.503 1.00 87.12 83 LEU A O 1
ATOM 645 N N . PRO A 1 84 ? -20.087 5.396 21.794 1.00 92.44 84 PRO A N 1
ATOM 646 C CA . PRO A 1 84 ? -21.153 4.534 22.290 1.00 92.44 84 PRO A CA 1
ATOM 647 C C . PRO A 1 84 ? -21.070 3.124 21.691 1.00 92.44 84 PRO A C 1
ATOM 649 O O . PRO A 1 84 ? -20.694 2.948 20.528 1.00 92.44 84 PRO A O 1
ATOM 652 N N . LYS A 1 85 ? -21.478 2.116 22.471 1.00 90.19 85 LYS A N 1
ATOM 653 C CA . LYS A 1 85 ? -21.332 0.686 22.134 1.00 90.19 85 LYS A CA 1
ATOM 654 C C . LYS A 1 85 ? -21.817 0.334 20.723 1.00 90.19 85 LYS A C 1
ATOM 656 O O . LYS A 1 85 ? -21.108 -0.345 19.989 1.00 90.19 85 LYS A O 1
ATOM 661 N N . ILE A 1 86 ? -22.970 0.872 20.321 1.00 91.88 86 ILE A N 1
ATOM 662 C CA . ILE A 1 86 ? -23.571 0.614 19.006 1.00 91.88 86 ILE A CA 1
ATOM 663 C C . ILE A 1 86 ? -22.653 0.999 17.835 1.00 91.88 86 ILE A C 1
ATOM 665 O O . ILE A 1 86 ? -22.654 0.337 16.800 1.00 91.88 86 ILE A O 1
ATOM 669 N N . TYR A 1 87 ? -21.845 2.051 17.980 1.00 89.25 87 TYR A N 1
ATOM 670 C CA . TYR A 1 87 ? -20.910 2.469 16.936 1.00 89.25 87 TYR A CA 1
ATOM 671 C C . TYR A 1 87 ? -19.640 1.619 16.954 1.00 89.25 87 TYR A C 1
ATOM 673 O O . TYR A 1 87 ? -19.167 1.238 15.886 1.00 89.25 87 TYR A O 1
ATOM 681 N N . LYS A 1 88 ? -19.134 1.253 18.143 1.00 88.56 88 LYS A N 1
ATOM 682 C CA . LYS A 1 88 ? -17.998 0.323 18.286 1.00 88.56 88 LYS A CA 1
ATOM 683 C C . LYS A 1 88 ? -18.305 -1.019 17.607 1.00 88.56 88 LYS A C 1
ATOM 685 O O . LYS A 1 88 ? -17.492 -1.498 16.825 1.00 88.56 88 LYS A O 1
ATOM 690 N N . GLU A 1 89 ? -19.505 -1.561 17.820 1.00 89.50 89 GLU A N 1
ATOM 691 C CA . GLU A 1 89 ? -19.976 -2.801 17.183 1.00 89.50 89 GLU A CA 1
ATOM 692 C C . GLU A 1 89 ? -20.062 -2.667 15.654 1.00 89.50 89 GLU A C 1
ATOM 694 O O . GLU A 1 89 ? -19.543 -3.515 14.930 1.00 89.50 89 GLU A O 1
ATOM 699 N N . LYS A 1 90 ? -20.640 -1.569 15.141 1.00 86.56 90 LYS A N 1
ATOM 700 C CA . LYS A 1 90 ? -20.702 -1.310 13.691 1.00 86.56 90 LYS A CA 1
ATOM 701 C C . LYS A 1 90 ? -19.316 -1.206 13.054 1.00 86.56 90 LYS A C 1
ATOM 703 O O . LYS A 1 90 ? -19.124 -1.707 11.954 1.00 86.56 90 LYS A O 1
ATOM 708 N N . ILE A 1 91 ? -18.358 -0.575 13.732 1.00 84.88 91 ILE A N 1
ATOM 709 C CA . ILE A 1 91 ? -16.982 -0.408 13.241 1.00 84.88 91 ILE A CA 1
ATOM 710 C C . ILE A 1 91 ? -16.217 -1.736 13.281 1.00 84.88 91 ILE A C 1
ATOM 712 O O . ILE A 1 91 ? -15.497 -2.049 12.336 1.00 84.88 91 ILE A O 1
ATOM 716 N N . GLN A 1 92 ? -16.400 -2.540 14.332 1.00 82.50 92 GLN A N 1
ATOM 717 C CA . GLN A 1 92 ? -15.823 -3.887 14.422 1.00 82.50 92 GLN A CA 1
ATOM 718 C C . GLN A 1 92 ? -16.404 -4.843 13.375 1.00 82.50 92 GLN A C 1
ATOM 720 O O . GLN A 1 92 ? -15.693 -5.725 12.904 1.00 82.50 92 GLN A O 1
ATOM 725 N N . ALA A 1 93 ? -17.665 -4.650 12.977 1.00 87.00 93 ALA A N 1
ATOM 726 C CA . ALA A 1 93 ? -18.290 -5.419 11.905 1.00 87.00 93 ALA A CA 1
ATOM 727 C C . ALA A 1 93 ? -17.733 -5.084 10.507 1.00 87.00 93 ALA A C 1
ATOM 729 O O . ALA A 1 93 ? -17.894 -5.886 9.587 1.00 87.00 93 ALA A O 1
ATOM 730 N N . VAL A 1 94 ? -17.076 -3.928 10.324 1.00 84.06 94 VAL A N 1
ATOM 731 C CA . VAL A 1 94 ? -16.374 -3.614 9.072 1.00 84.06 94 VAL A CA 1
ATOM 732 C C . VAL A 1 94 ? -15.125 -4.501 8.981 1.00 84.06 94 VAL A C 1
ATOM 734 O O . VAL A 1 94 ? -14.281 -4.436 9.885 1.00 84.06 94 VAL A O 1
ATOM 737 N N . PRO A 1 95 ? -14.959 -5.301 7.907 1.00 81.44 95 PRO A N 1
ATOM 738 C CA . PRO A 1 95 ? -13.772 -6.129 7.711 1.00 81.44 95 PRO A CA 1
ATOM 739 C C . PRO A 1 95 ? -12.492 -5.315 7.861 1.00 81.44 95 PRO A C 1
ATOM 741 O O . PRO A 1 95 ? -12.442 -4.143 7.480 1.00 81.44 95 PRO A O 1
ATOM 744 N N . ASP A 1 96 ? -11.468 -5.904 8.476 1.00 80.81 96 ASP A N 1
ATOM 745 C CA . ASP A 1 96 ? -10.192 -5.214 8.576 1.00 80.81 96 ASP A CA 1
ATOM 746 C C . ASP A 1 96 ? -9.465 -5.192 7.245 1.00 80.81 96 ASP A C 1
ATOM 748 O O . ASP A 1 96 ? -9.470 -6.168 6.499 1.00 80.81 96 ASP A O 1
ATOM 752 N N . SER A 1 97 ? -8.875 -4.040 6.951 1.00 85.94 97 SER A N 1
ATOM 753 C CA . SER A 1 97 ? -8.064 -3.875 5.761 1.00 85.94 97 SER A CA 1
ATOM 754 C C . SER A 1 97 ? -6.658 -4.320 6.117 1.00 85.94 97 SER A C 1
ATOM 756 O O . SER A 1 97 ? -5.984 -3.665 6.915 1.00 85.94 97 SER A O 1
ATOM 758 N N . ASN A 1 98 ? -6.224 -5.431 5.531 1.00 90.44 98 ASN A N 1
ATOM 759 C CA . ASN A 1 98 ? -4.869 -5.931 5.699 1.00 90.44 98 ASN A CA 1
ATOM 760 C C . ASN A 1 98 ? -3.869 -4.904 5.107 1.00 90.44 98 ASN A C 1
ATOM 762 O O . ASN A 1 98 ? -4.042 -4.463 3.969 1.00 90.44 98 ASN A O 1
ATOM 766 N N . PRO A 1 99 ? -2.835 -4.467 5.853 1.00 92.75 99 PRO A N 1
ATOM 767 C CA . PRO A 1 99 ? -1.845 -3.521 5.328 1.00 92.75 99 PRO A CA 1
ATOM 768 C C . PRO A 1 99 ? -1.024 -4.102 4.165 1.00 92.75 99 PRO A C 1
ATOM 770 O O . PRO A 1 99 ? -0.468 -3.341 3.376 1.00 92.75 99 PRO A O 1
ATOM 773 N N . ASN A 1 100 ? -0.985 -5.432 4.030 1.00 94.50 100 ASN A N 1
ATOM 774 C CA . ASN A 1 100 ? -0.240 -6.165 3.003 1.00 94.50 100 ASN A CA 1
ATOM 775 C C . ASN A 1 100 ? -1.097 -6.571 1.797 1.00 94.50 100 ASN A C 1
ATOM 777 O O . ASN A 1 100 ? -0.720 -7.464 1.040 1.00 94.50 100 ASN A O 1
ATOM 781 N N . GLU A 1 101 ? -2.261 -5.942 1.616 1.00 94.44 101 GLU A N 1
ATOM 782 C CA . GLU A 1 101 ? -3.074 -6.154 0.419 1.00 94.44 101 GLU A CA 1
ATOM 783 C C . GLU A 1 101 ? -2.310 -5.759 -0.847 1.00 94.44 101 GLU A C 1
ATOM 785 O O . GLU A 1 101 ? -1.564 -4.773 -0.872 1.00 94.44 101 GLU A O 1
ATOM 790 N N . ILE A 1 102 ? -2.535 -6.528 -1.911 1.00 92.44 102 ILE A N 1
ATOM 791 C CA . ILE A 1 102 ? -1.955 -6.280 -3.229 1.00 92.44 102 ILE A CA 1
ATOM 792 C C . ILE A 1 102 ? -3.056 -5.965 -4.237 1.00 92.44 102 ILE A C 1
ATOM 794 O O . ILE A 1 102 ? -4.112 -6.600 -4.253 1.00 92.44 102 ILE A O 1
ATOM 798 N N . ASN A 1 103 ? -2.811 -4.992 -5.107 1.00 90.50 103 ASN A N 1
ATOM 799 C CA . ASN A 1 103 ? -3.741 -4.666 -6.182 1.00 90.50 103 ASN A CA 1
ATOM 800 C C . ASN A 1 103 ? -3.627 -5.664 -7.355 1.00 90.50 103 ASN A C 1
ATOM 802 O O . ASN A 1 103 ? -2.787 -6.569 -7.376 1.00 90.50 103 ASN A O 1
ATOM 806 N N . LEU A 1 104 ? -4.462 -5.469 -8.382 1.00 90.31 104 LEU A N 1
ATOM 807 C CA . LEU A 1 104 ? -4.445 -6.286 -9.603 1.00 90.31 104 LEU A CA 1
ATOM 808 C C . LEU A 1 104 ? -3.144 -6.152 -10.413 1.00 90.31 104 LEU A C 1
ATOM 810 O O . LEU A 1 104 ? -2.802 -7.069 -11.157 1.00 90.31 104 LEU A O 1
ATOM 814 N N . ASN A 1 105 ? -2.404 -5.055 -10.234 1.00 87.69 105 ASN A N 1
ATOM 815 C CA . ASN A 1 105 ? -1.098 -4.833 -10.858 1.00 87.69 105 ASN A CA 1
ATOM 816 C C . ASN A 1 105 ? 0.033 -5.568 -10.113 1.00 87.69 105 ASN A C 1
ATOM 818 O O . ASN A 1 105 ? 1.173 -5.579 -10.575 1.00 87.69 105 ASN A O 1
ATOM 822 N N . GLY A 1 106 ? -0.270 -6.208 -8.977 1.00 92.31 106 GLY A N 1
ATOM 823 C CA . GLY A 1 106 ? 0.708 -6.908 -8.154 1.00 92.31 106 GLY A CA 1
ATOM 824 C C . GLY A 1 106 ? 1.569 -5.981 -7.303 1.00 92.31 106 GLY A C 1
ATOM 825 O O . GLY A 1 106 ? 2.706 -6.328 -6.996 1.00 92.31 106 GLY A O 1
ATOM 826 N N . GLU A 1 107 ? 1.046 -4.818 -6.937 1.00 94.56 107 GLU A N 1
ATOM 827 C CA . GLU A 1 107 ? 1.704 -3.838 -6.077 1.00 94.56 107 GLU A CA 1
ATOM 828 C C . GLU A 1 107 ? 1.079 -3.891 -4.687 1.00 94.56 107 GLU A C 1
ATOM 830 O O . GLU A 1 107 ? -0.145 -3.977 -4.57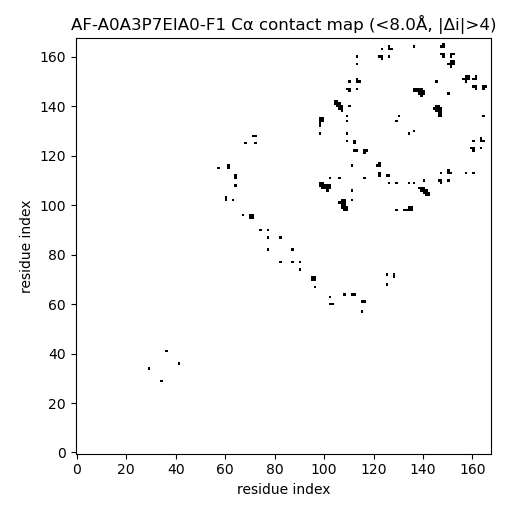0 1.00 94.56 107 GLU A O 1
ATOM 835 N N . SER A 1 108 ? 1.901 -3.821 -3.640 1.00 95.81 108 SER A N 1
ATOM 836 C CA . SER A 1 108 ? 1.395 -3.701 -2.273 1.00 95.81 108 SER A CA 1
ATOM 837 C C . SER A 1 108 ? 0.716 -2.356 -2.049 1.00 95.81 108 SER A C 1
ATOM 839 O O . SER A 1 108 ? 0.975 -1.377 -2.757 1.00 95.81 108 SER A O 1
ATOM 841 N N . LEU A 1 109 ? -0.112 -2.285 -1.010 1.00 95.75 109 LEU A N 1
ATOM 842 C CA . LEU A 1 109 ? -0.760 -1.052 -0.578 1.00 95.75 109 LEU A CA 1
ATOM 843 C C . LEU A 1 109 ? 0.254 0.085 -0.340 1.00 95.75 109 LEU A C 1
ATOM 845 O O . LEU A 1 109 ? -0.012 1.233 -0.698 1.00 95.75 109 LEU A O 1
ATOM 849 N N . LEU A 1 110 ? 1.449 -0.240 0.172 1.00 97.75 110 LEU A N 1
ATOM 850 C CA . LEU A 1 110 ? 2.551 0.712 0.346 1.00 97.75 110 LEU A CA 1
ATOM 851 C C . LEU A 1 110 ? 3.086 1.243 -0.996 1.00 97.75 110 LEU A C 1
ATOM 853 O O . LEU A 1 110 ? 3.180 2.456 -1.177 1.00 97.75 110 LEU A O 1
ATOM 857 N N . ILE A 1 111 ? 3.384 0.361 -1.957 1.00 96.62 111 ILE A N 1
ATOM 858 C CA . ILE A 1 111 ? 3.855 0.767 -3.295 1.00 96.62 111 ILE A CA 1
ATOM 859 C C . ILE A 1 111 ? 2.788 1.607 -4.005 1.00 96.62 111 ILE A C 1
ATOM 861 O O . ILE A 1 111 ? 3.086 2.671 -4.548 1.00 96.62 111 ILE A O 1
ATOM 865 N N . ALA A 1 112 ? 1.530 1.168 -3.959 1.00 95.31 112 ALA A N 1
ATOM 866 C CA . ALA A 1 112 ? 0.414 1.887 -4.558 1.00 95.31 112 ALA A CA 1
ATOM 867 C C . ALA A 1 112 ? 0.235 3.289 -3.946 1.00 95.31 112 ALA A C 1
ATOM 869 O O . ALA A 1 112 ? -0.043 4.240 -4.676 1.00 95.31 112 ALA A O 1
ATOM 870 N N . THR A 1 113 ? 0.457 3.442 -2.636 1.00 96.31 113 THR A N 1
ATOM 871 C CA . THR A 1 113 ? 0.416 4.748 -1.954 1.00 96.31 113 THR A CA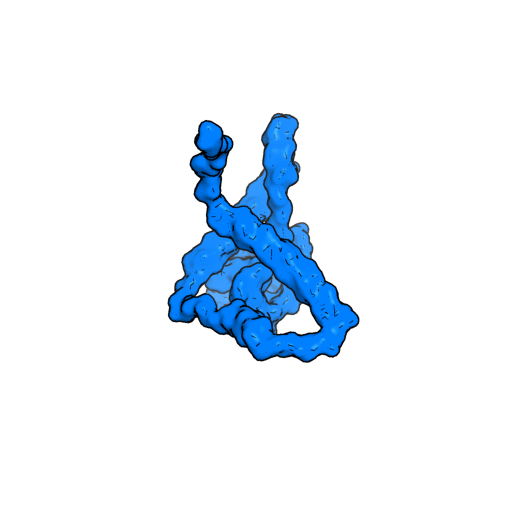 1
ATOM 872 C C . THR A 1 113 ? 1.471 5.709 -2.508 1.00 96.31 113 THR A C 1
ATOM 874 O O . THR A 1 113 ? 1.165 6.874 -2.743 1.00 96.31 113 THR A O 1
ATOM 877 N N . ILE A 1 114 ? 2.690 5.240 -2.789 1.00 95.19 114 ILE A N 1
ATOM 878 C CA . ILE A 1 114 ? 3.759 6.077 -3.367 1.00 95.19 114 ILE A CA 1
ATOM 879 C C . ILE A 1 114 ? 3.428 6.489 -4.808 1.00 95.19 114 ILE A C 1
ATOM 881 O O . ILE A 1 114 ? 3.659 7.640 -5.192 1.00 95.19 114 ILE A O 1
ATOM 885 N N . LYS A 1 115 ? 2.876 5.556 -5.594 1.00 92.88 115 LYS A N 1
ATOM 886 C CA . LYS A 1 115 ? 2.633 5.729 -7.032 1.00 92.88 115 LYS A CA 1
ATOM 887 C C . LYS A 1 115 ? 1.391 6.555 -7.363 1.00 92.88 115 LYS A C 1
ATOM 889 O O . LYS A 1 115 ? 1.450 7.389 -8.257 1.00 92.88 115 LYS A O 1
ATOM 894 N N . TYR A 1 116 ? 0.268 6.300 -6.693 1.00 92.69 116 TYR A N 1
ATOM 895 C CA . TYR A 1 116 ? -1.048 6.761 -7.160 1.00 92.69 116 TYR A CA 1
ATOM 896 C C . TYR A 1 116 ? -1.692 7.844 -6.302 1.00 92.69 116 TYR A C 1
ATOM 898 O O . TYR A 1 116 ? -2.763 8.340 -6.661 1.00 92.69 116 TYR A O 1
ATOM 906 N N . LEU A 1 117 ? -1.104 8.183 -5.156 1.00 92.38 117 LEU A N 1
ATOM 907 C CA . LEU A 1 117 ? -1.625 9.232 -4.293 1.00 92.38 117 LEU A CA 1
ATOM 908 C C . LEU A 1 117 ? -0.846 10.526 -4.546 1.00 92.38 117 LEU A C 1
ATOM 910 O O . LEU A 1 117 ? 0.354 10.579 -4.309 1.00 92.38 117 LEU A O 1
ATOM 914 N N . ASP A 1 118 ? -1.512 11.568 -5.039 1.00 90.62 118 ASP A N 1
ATOM 915 C CA . ASP A 1 118 ? -0.825 12.791 -5.502 1.00 90.62 118 ASP A CA 1
ATOM 916 C C . ASP A 1 118 ? -0.456 13.736 -4.361 1.00 90.62 118 ASP A C 1
ATOM 918 O O . ASP A 1 118 ? 0.571 14.417 -4.405 1.00 90.62 118 ASP A O 1
ATOM 922 N N . ASP A 1 119 ? -1.284 13.755 -3.320 1.00 93.50 119 ASP A N 1
ATOM 923 C CA . ASP A 1 119 ? -1.096 14.644 -2.187 1.00 93.50 119 ASP A CA 1
ATOM 924 C C . ASP A 1 119 ? -0.004 14.121 -1.247 1.00 93.50 119 ASP A C 1
ATOM 926 O O . ASP A 1 119 ? -0.076 13.001 -0.733 1.00 93.50 119 ASP A O 1
ATOM 930 N N . LYS A 1 120 ? 1.021 14.948 -1.035 1.00 94.62 120 LYS A N 1
ATOM 931 C CA . LYS A 1 120 ? 2.213 14.588 -0.261 1.00 94.62 120 LYS A CA 1
ATOM 932 C C . LYS A 1 120 ? 1.904 14.374 1.216 1.00 94.62 120 LYS A C 1
ATOM 934 O O . LYS A 1 120 ? 2.382 13.404 1.799 1.00 94.62 120 LYS A O 1
ATOM 939 N N . GLU A 1 121 ? 1.104 15.251 1.814 1.00 95.25 121 GLU A N 1
ATOM 940 C CA . GLU A 1 121 ? 0.761 15.158 3.234 1.00 95.25 121 GLU A CA 1
ATOM 941 C C . GLU A 1 121 ? -0.006 13.862 3.517 1.00 95.25 121 GLU A C 1
ATOM 943 O O . GLU A 1 121 ? 0.358 13.095 4.414 1.00 95.25 121 GLU A O 1
ATOM 948 N N . ASN A 1 122 ? -1.005 13.553 2.686 1.00 95.25 122 ASN A N 1
ATOM 949 C CA . ASN A 1 122 ? -1.739 12.300 2.780 1.00 95.25 122 ASN A CA 1
ATOM 950 C C . ASN A 1 122 ? -0.841 11.087 2.516 1.00 95.25 122 ASN A C 1
ATOM 952 O O . ASN A 1 122 ? -0.956 10.106 3.249 1.00 95.25 122 ASN A O 1
ATOM 956 N N . ARG A 1 123 ? 0.080 11.133 1.541 1.00 96.25 123 ARG A N 1
ATOM 957 C CA . ARG A 1 123 ? 1.054 10.044 1.336 1.00 96.25 123 ARG A CA 1
ATOM 958 C C . ARG A 1 123 ? 1.856 9.752 2.592 1.00 96.25 123 ARG A C 1
ATOM 960 O O . ARG A 1 123 ? 1.856 8.608 3.034 1.00 96.25 123 ARG A O 1
ATOM 967 N N . LEU A 1 124 ? 2.491 10.758 3.189 1.00 97.44 124 LEU A N 1
ATOM 968 C CA . LEU A 1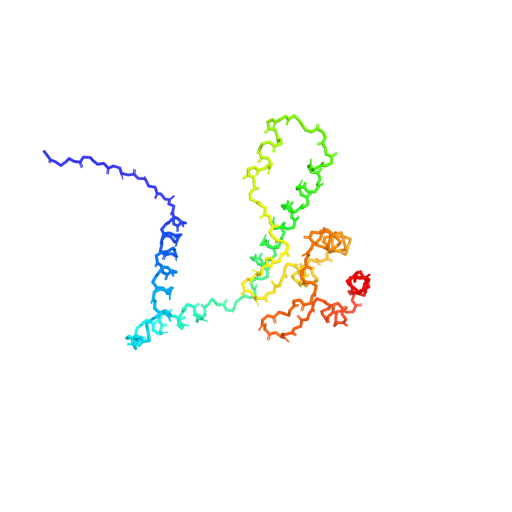 124 ? 3.309 10.571 4.391 1.00 97.44 124 LEU A CA 1
ATOM 969 C C . LEU A 1 124 ? 2.480 10.026 5.556 1.00 97.44 124 LEU A C 1
ATOM 971 O O . LEU A 1 124 ? 2.886 9.071 6.218 1.00 97.44 124 LEU A O 1
ATOM 975 N N . LYS A 1 125 ? 1.280 10.577 5.753 1.00 96.62 125 LYS A N 1
ATOM 976 C CA . LYS A 1 125 ? 0.342 10.120 6.779 1.00 96.62 125 LYS A CA 1
ATOM 977 C C . LYS A 1 125 ? -0.057 8.656 6.591 1.00 96.62 125 LYS A C 1
ATOM 979 O O . LYS A 1 125 ? -0.060 7.899 7.560 1.00 96.62 125 LYS A O 1
ATOM 984 N N . TYR A 1 126 ? -0.405 8.246 5.372 1.00 97.44 126 TYR A N 1
ATOM 985 C CA . TYR A 1 126 ? -0.787 6.862 5.103 1.00 97.44 126 TYR A CA 1
ATOM 986 C C . TYR A 1 126 ? 0.400 5.910 5.160 1.00 97.44 126 TYR A C 1
ATOM 988 O O . TYR A 1 126 ? 0.240 4.813 5.681 1.00 97.44 126 TYR A O 1
ATOM 996 N N . ILE A 1 127 ? 1.585 6.318 4.700 1.00 97.38 127 ILE A N 1
ATOM 997 C CA . ILE A 1 127 ? 2.804 5.513 4.834 1.00 97.38 127 ILE A CA 1
ATOM 998 C C . ILE A 1 127 ? 3.073 5.234 6.315 1.00 97.38 127 ILE A C 1
ATOM 1000 O O . ILE A 1 127 ? 3.188 4.067 6.680 1.00 97.38 127 ILE A O 1
ATOM 1004 N N . GLN A 1 128 ? 3.066 6.259 7.178 1.00 96.25 128 GLN A N 1
ATOM 1005 C CA . GLN A 1 128 ? 3.235 6.070 8.624 1.00 96.25 128 GLN A CA 1
ATOM 1006 C C . GLN A 1 128 ? 2.174 5.126 9.200 1.00 96.25 128 GLN A C 1
ATOM 1008 O O . GLN A 1 128 ? 2.496 4.186 9.917 1.00 96.25 128 GLN A O 1
ATOM 1013 N N . LEU A 1 129 ? 0.909 5.322 8.827 1.00 95.25 129 LEU A N 1
ATOM 1014 C CA . LEU A 1 129 ? -0.183 4.487 9.318 1.00 95.25 129 LEU A CA 1
ATOM 1015 C C . LEU A 1 129 ? -0.059 3.016 8.882 1.00 95.25 129 LEU A C 1
ATOM 1017 O O . LEU A 1 129 ? -0.432 2.117 9.634 1.00 95.25 129 LEU A O 1
ATOM 1021 N N . LEU A 1 130 ? 0.439 2.758 7.670 1.00 96.75 130 LEU A N 1
ATOM 1022 C CA . LEU A 1 130 ? 0.702 1.406 7.173 1.00 96.75 130 LEU A CA 1
ATOM 1023 C C . LEU A 1 130 ? 1.877 0.757 7.914 1.00 96.75 130 LEU A C 1
ATOM 1025 O O . LEU A 1 130 ? 1.799 -0.420 8.264 1.00 96.75 130 LEU A O 1
ATOM 1029 N N . ILE A 1 131 ? 2.932 1.525 8.193 1.00 96.19 131 ILE A N 1
ATOM 1030 C CA . ILE A 1 131 ? 4.082 1.094 9.000 1.00 96.19 131 ILE A CA 1
ATOM 1031 C C . ILE A 1 131 ? 3.631 0.683 10.400 1.00 96.19 131 ILE A C 1
ATOM 1033 O O . ILE A 1 131 ? 3.918 -0.434 10.828 1.00 96.19 131 ILE A O 1
ATOM 1037 N N . ASP A 1 132 ? 2.839 1.524 11.065 1.00 93.56 132 ASP A N 1
ATOM 1038 C CA . ASP A 1 132 ? 2.313 1.258 12.410 1.00 93.56 132 ASP A CA 1
ATOM 1039 C C . ASP A 1 132 ? 1.420 0.001 12.454 1.00 93.56 132 ASP A C 1
ATOM 1041 O O . ASP A 1 132 ? 1.227 -0.608 13.507 1.00 93.56 132 ASP A O 1
ATOM 1045 N N . ARG A 1 133 ? 0.873 -0.409 11.302 1.00 92.75 133 ARG A N 1
ATOM 1046 C CA . ARG A 1 133 ? 0.064 -1.626 11.130 1.00 92.75 133 ARG A CA 1
ATOM 1047 C C . ARG A 1 133 ? 0.882 -2.865 10.746 1.00 92.75 133 ARG A C 1
ATOM 1049 O O . ARG A 1 133 ? 0.291 -3.933 10.617 1.00 92.75 133 ARG A O 1
ATOM 1056 N N . GLY A 1 134 ? 2.200 -2.758 10.577 1.00 93.62 134 GLY A N 1
ATOM 1057 C CA . GLY A 1 134 ? 3.069 -3.887 10.226 1.00 93.62 134 GLY A CA 1
ATOM 1058 C C . GLY A 1 134 ? 3.059 -4.240 8.736 1.00 93.62 134 GLY A C 1
ATOM 1059 O O . GLY A 1 134 ? 2.988 -5.416 8.373 1.00 93.62 134 GLY A O 1
ATOM 1060 N N . VAL A 1 135 ? 3.092 -3.230 7.862 1.00 95.50 135 VAL A N 1
ATOM 1061 C CA . VAL A 1 135 ? 3.229 -3.440 6.413 1.00 95.50 135 VAL A CA 1
ATOM 1062 C C . VAL A 1 135 ? 4.581 -4.072 6.037 1.00 95.50 135 VAL A C 1
ATOM 1064 O O . VAL A 1 135 ? 5.618 -3.775 6.626 1.00 95.50 135 VAL A O 1
ATOM 1067 N N . GLU A 1 136 ? 4.586 -4.925 5.016 1.00 96.25 136 GLU A N 1
ATOM 1068 C CA . GLU A 1 136 ? 5.757 -5.577 4.439 1.00 96.25 136 GLU A CA 1
ATOM 1069 C C . GLU A 1 136 ? 6.536 -4.574 3.577 1.00 96.25 136 GLU A C 1
ATOM 1071 O O . GLU A 1 136 ? 6.303 -4.407 2.377 1.00 96.25 136 GLU A O 1
ATOM 1076 N N . ILE A 1 137 ? 7.486 -3.889 4.211 1.00 96.31 137 ILE A N 1
ATOM 1077 C CA . ILE A 1 137 ? 8.289 -2.815 3.604 1.00 96.31 137 ILE A CA 1
ATOM 1078 C C . ILE A 1 137 ? 9.125 -3.307 2.412 1.00 96.31 137 ILE A C 1
ATOM 1080 O O . ILE A 1 137 ? 9.300 -2.593 1.422 1.00 96.31 137 ILE A O 1
ATOM 1084 N N . ASN A 1 138 ? 9.621 -4.542 2.498 1.00 95.62 138 ASN A N 1
ATOM 1085 C CA . ASN A 1 138 ? 10.501 -5.145 1.497 1.00 95.62 138 ASN A CA 1
ATOM 1086 C C . ASN A 1 138 ? 9.748 -5.865 0.370 1.00 95.62 138 ASN A C 1
ATOM 1088 O O . ASN A 1 138 ? 10.387 -6.490 -0.480 1.00 95.62 138 ASN A O 1
ATOM 1092 N N . PHE A 1 139 ? 8.413 -5.778 0.337 1.00 96.88 139 PHE A N 1
ATOM 1093 C CA . PHE A 1 139 ? 7.625 -6.354 -0.744 1.00 96.88 139 PHE A CA 1
ATOM 1094 C C . PHE A 1 139 ? 8.083 -5.790 -2.095 1.00 96.88 139 PHE A C 1
ATOM 1096 O O . PHE A 1 139 ? 8.247 -4.579 -2.255 1.00 96.88 139 PHE A O 1
ATOM 1103 N N . GLN A 1 140 ? 8.270 -6.674 -3.073 1.00 95.56 140 GLN A N 1
ATOM 1104 C CA . GLN A 1 140 ? 8.598 -6.310 -4.447 1.00 95.56 140 GLN A CA 1
ATOM 1105 C C . GLN A 1 140 ? 7.361 -6.434 -5.326 1.00 95.56 140 GLN A C 1
ATOM 1107 O O . GLN A 1 140 ? 6.710 -7.481 -5.326 1.00 95.56 140 GLN A O 1
ATOM 1112 N N . ASP A 1 141 ? 7.069 -5.404 -6.121 1.00 93.69 141 ASP A N 1
ATOM 1113 C CA . ASP A 1 141 ? 5.960 -5.482 -7.067 1.00 93.69 141 ASP A CA 1
ATOM 1114 C C . ASP A 1 141 ? 6.166 -6.605 -8.094 1.00 93.69 141 ASP A C 1
ATOM 1116 O O . ASP A 1 141 ? 7.290 -6.949 -8.471 1.00 93.69 141 ASP A O 1
ATOM 1120 N N . LYS A 1 142 ? 5.066 -7.194 -8.564 1.00 91.94 142 LYS A N 1
ATOM 1121 C CA . LYS A 1 142 ? 5.133 -8.367 -9.449 1.00 91.94 142 LYS A CA 1
ATOM 1122 C C . LYS A 1 142 ? 5.652 -8.053 -10.852 1.00 91.94 142 LYS A C 1
ATOM 1124 O O . LYS A 1 142 ? 6.086 -8.982 -11.531 1.00 91.94 142 LYS A O 1
ATOM 1129 N N . ARG A 1 143 ? 5.579 -6.798 -11.302 1.00 89.75 143 ARG A N 1
ATOM 1130 C CA . ARG A 1 143 ? 5.879 -6.410 -12.685 1.00 89.75 143 ARG A CA 1
ATOM 1131 C C . ARG A 1 143 ? 7.344 -6.025 -12.861 1.00 89.75 143 ARG A C 1
ATOM 1133 O O . ARG A 1 143 ? 8.021 -6.594 -13.706 1.00 89.75 143 ARG A O 1
ATOM 1140 N N . GLU A 1 144 ? 7.821 -5.083 -12.060 1.00 91.81 144 GLU A N 1
ATOM 1141 C CA . GLU A 1 144 ? 9.160 -4.493 -12.146 1.00 91.81 144 GLU A CA 1
ATOM 1142 C C . GLU A 1 144 ? 10.107 -4.998 -11.052 1.00 91.81 144 GLU A C 1
ATOM 1144 O O . GLU A 1 144 ? 11.295 -4.679 -11.084 1.00 91.81 144 GLU A O 1
ATOM 1149 N N . ARG A 1 145 ? 9.604 -5.782 -10.086 1.00 96.12 145 ARG A N 1
ATOM 1150 C CA . ARG A 1 145 ? 10.377 -6.299 -8.944 1.00 96.12 145 ARG A CA 1
ATOM 1151 C C . ARG A 1 145 ? 10.980 -5.197 -8.072 1.00 96.12 145 ARG A C 1
ATOM 1153 O O . ARG A 1 145 ? 12.029 -5.398 -7.459 1.00 96.12 145 ARG A O 1
ATOM 1160 N N . ARG A 1 146 ? 10.313 -4.046 -7.979 1.00 96.62 146 ARG A N 1
ATOM 1161 C CA . ARG A 1 146 ? 10.771 -2.891 -7.203 1.00 96.62 146 ARG A CA 1
ATOM 1162 C C . ARG A 1 146 ? 10.105 -2.858 -5.838 1.00 96.62 146 ARG A C 1
ATOM 1164 O O . ARG A 1 146 ? 8.925 -3.172 -5.698 1.00 96.62 146 ARG A O 1
ATOM 1171 N N . THR A 1 147 ? 10.872 -2.461 -4.830 1.00 96.62 147 THR A N 1
ATOM 1172 C CA . THR A 1 147 ? 10.347 -2.199 -3.486 1.00 96.62 147 THR A CA 1
ATOM 1173 C C . THR A 1 147 ? 9.773 -0.790 -3.392 1.00 96.62 147 THR A C 1
ATOM 1175 O O . THR A 1 147 ? 10.034 0.066 -4.242 1.00 96.62 147 THR A O 1
ATOM 1178 N N . ALA A 1 148 ? 9.028 -0.516 -2.321 1.00 96.12 148 ALA A N 1
ATOM 1179 C CA . ALA A 1 148 ? 8.530 0.826 -2.029 1.00 96.12 148 ALA A CA 1
ATOM 1180 C C . ALA A 1 148 ? 9.661 1.873 -1.972 1.00 96.12 148 ALA A C 1
ATOM 1182 O O . ALA A 1 148 ? 9.533 2.950 -2.551 1.00 96.12 148 ALA A O 1
ATOM 1183 N N . LEU A 1 149 ? 10.801 1.523 -1.363 1.00 97.06 149 LEU A N 1
ATOM 1184 C CA . LEU A 1 149 ? 11.974 2.397 -1.304 1.00 97.06 149 LEU A CA 1
ATOM 1185 C C . LEU A 1 149 ? 12.541 2.704 -2.699 1.00 97.06 149 LEU A C 1
ATOM 1187 O O . LEU A 1 149 ? 12.880 3.847 -2.981 1.00 97.06 149 LEU A O 1
ATOM 1191 N N . MET A 1 150 ? 12.592 1.715 -3.599 1.00 96.94 150 MET A N 1
ATOM 1192 C CA . MET A 1 150 ? 13.049 1.943 -4.975 1.00 96.94 150 MET A CA 1
ATOM 1193 C C . MET A 1 150 ? 12.140 2.927 -5.713 1.00 96.94 150 MET A C 1
ATOM 1195 O O . MET A 1 150 ? 12.646 3.827 -6.373 1.00 96.94 150 MET A O 1
ATOM 1199 N N . TYR A 1 151 ? 10.815 2.804 -5.574 1.00 96.00 151 TYR A N 1
ATOM 1200 C CA . TYR A 1 151 ? 9.888 3.789 -6.145 1.00 96.00 151 TYR A CA 1
ATOM 1201 C C . TYR A 1 151 ? 10.107 5.185 -5.556 1.00 96.00 151 TYR A C 1
ATOM 1203 O O . TYR A 1 151 ? 10.130 6.156 -6.306 1.00 96.00 151 TYR A O 1
ATOM 1211 N N . ALA A 1 152 ? 10.335 5.291 -4.246 1.00 95.38 152 ALA A N 1
ATOM 1212 C CA . ALA A 1 152 ? 10.621 6.572 -3.609 1.00 95.38 152 ALA A CA 1
ATOM 1213 C C . ALA A 1 152 ? 11.922 7.231 -4.111 1.00 95.38 152 ALA A C 1
ATOM 1215 O O . ALA A 1 152 ? 12.012 8.453 -4.139 1.00 95.38 152 ALA A O 1
ATOM 1216 N N . CYS A 1 153 ? 12.918 6.440 -4.519 1.00 94.56 153 CYS A N 1
ATOM 1217 C CA . CYS A 1 153 ? 14.165 6.951 -5.095 1.00 94.56 153 CYS A CA 1
ATOM 1218 C C . CYS A 1 153 ? 14.077 7.264 -6.596 1.00 94.56 153 CYS A C 1
ATOM 1220 O O . CYS A 1 153 ? 14.875 8.055 -7.089 1.00 94.56 153 CYS A O 1
ATOM 1222 N N . ILE A 1 154 ? 13.174 6.610 -7.331 1.00 93.19 154 ILE A N 1
ATOM 1223 C CA . ILE A 1 154 ? 12.984 6.829 -8.776 1.00 93.19 154 ILE A CA 1
ATOM 1224 C C . ILE A 1 154 ? 12.198 8.117 -9.036 1.00 93.19 154 ILE A C 1
ATOM 1226 O O . ILE A 1 154 ? 12.431 8.789 -10.035 1.00 93.19 154 ILE A O 1
ATOM 1230 N N . GLU A 1 155 ? 11.260 8.444 -8.154 1.00 88.62 155 GLU A N 1
ATOM 1231 C CA . GLU A 1 155 ? 10.412 9.622 -8.278 1.00 88.62 155 GLU A CA 1
ATOM 1232 C C . GLU A 1 155 ? 11.066 10.833 -7.588 1.00 88.62 155 GLU A C 1
ATOM 1234 O O . GLU A 1 155 ? 11.234 10.843 -6.367 1.00 88.62 155 GLU A O 1
ATOM 1239 N N . ASP A 1 156 ? 11.372 11.893 -8.345 1.00 82.56 156 ASP A N 1
ATOM 1240 C CA . ASP A 1 156 ? 12.106 13.083 -7.864 1.00 82.56 156 ASP A CA 1
ATOM 1241 C C . ASP A 1 156 ? 11.482 13.759 -6.625 1.00 82.56 156 ASP A C 1
ATOM 1243 O O . ASP A 1 156 ? 12.158 14.438 -5.851 1.00 82.56 156 ASP A O 1
ATOM 1247 N N . ASN A 1 157 ? 10.174 13.595 -6.426 1.00 89.88 157 ASN A N 1
ATOM 1248 C CA . ASN A 1 157 ? 9.394 14.223 -5.359 1.00 89.88 157 ASN A CA 1
ATOM 1249 C C . ASN A 1 157 ? 8.903 13.225 -4.295 1.00 89.88 157 ASN A C 1
ATOM 1251 O O . ASN A 1 157 ? 7.880 13.490 -3.651 1.00 89.88 157 ASN A O 1
ATOM 1255 N N . ARG A 1 158 ? 9.584 12.081 -4.135 1.00 94.38 158 ARG A N 1
ATOM 1256 C CA . ARG A 1 158 ? 9.263 11.056 -3.123 1.00 94.38 158 ARG A CA 1
ATOM 1257 C C . ARG A 1 158 ? 10.357 10.855 -2.064 1.00 94.38 158 ARG A C 1
ATOM 1259 O O . ARG A 1 158 ? 10.367 9.860 -1.339 1.00 94.38 158 ARG A O 1
ATOM 1266 N N . THR A 1 159 ? 11.274 11.814 -1.939 1.00 94.38 159 THR A N 1
ATOM 1267 C CA . THR A 1 159 ? 12.405 11.748 -0.999 1.00 94.38 159 THR A CA 1
ATOM 1268 C C . THR A 1 159 ? 11.970 11.570 0.458 1.00 94.38 159 THR A C 1
ATOM 1270 O O . THR A 1 159 ? 12.585 10.802 1.193 1.00 94.38 159 THR A O 1
ATOM 1273 N N . GLU A 1 160 ? 10.908 12.247 0.902 1.00 96.12 160 GLU A N 1
ATOM 1274 C CA . GLU A 1 160 ? 10.447 12.163 2.297 1.00 96.12 160 GLU A CA 1
ATOM 1275 C C . GLU A 1 160 ? 9.785 10.820 2.610 1.00 96.12 160 GLU A C 1
ATOM 1277 O O . GLU A 1 160 ? 9.969 10.272 3.695 1.00 96.12 160 GLU A O 1
ATOM 1282 N N . GLU A 1 161 ? 9.079 10.254 1.638 1.00 96.56 161 GLU A N 1
ATOM 1283 C CA . GLU A 1 161 ? 8.496 8.921 1.677 1.00 96.56 161 GLU A CA 1
ATOM 1284 C C . GLU A 1 161 ? 9.602 7.868 1.796 1.00 96.56 161 GLU A C 1
ATOM 1286 O O . GLU A 1 161 ? 9.526 6.985 2.650 1.00 96.56 161 GLU A O 1
ATOM 1291 N N . GLY A 1 162 ? 10.669 8.006 1.002 1.00 95.25 162 GLY A N 1
ATOM 1292 C CA . GLY A 1 162 ? 11.848 7.144 1.081 1.00 95.25 162 GLY A CA 1
ATOM 1293 C C . GLY A 1 162 ? 12.539 7.228 2.442 1.00 95.25 162 GLY A C 1
ATOM 1294 O O . GLY A 1 162 ? 12.849 6.197 3.036 1.00 95.25 162 GLY A O 1
A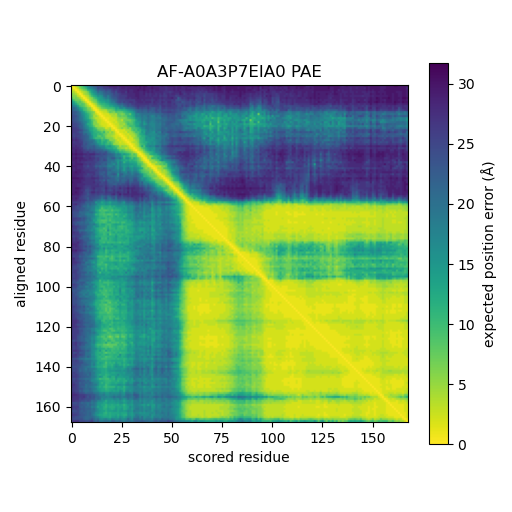TOM 1295 N N . LEU A 1 163 ? 12.711 8.439 2.983 1.00 95.00 163 LEU A N 1
ATOM 1296 C CA . LEU A 1 163 ? 13.268 8.648 4.324 1.00 95.00 163 LEU A CA 1
ATOM 1297 C C . LEU A 1 163 ? 12.396 8.041 5.425 1.00 95.00 163 LEU A C 1
ATOM 1299 O O . LEU A 1 163 ? 12.931 7.545 6.412 1.00 95.00 163 LEU A O 1
ATOM 1303 N N . LEU A 1 164 ? 11.072 8.099 5.290 1.00 94.62 164 LEU A N 1
ATOM 1304 C CA . LEU A 1 164 ? 10.149 7.519 6.261 1.00 94.62 164 LEU A CA 1
ATOM 1305 C C . LEU A 1 164 ? 10.236 5.990 6.269 1.00 94.62 164 LEU A C 1
ATOM 1307 O O . LEU A 1 164 ? 10.311 5.380 7.330 1.00 94.62 164 LEU A O 1
ATOM 1311 N N . ILE A 1 165 ? 10.292 5.393 5.080 1.00 94.38 165 ILE A N 1
ATOM 1312 C CA . ILE A 1 165 ? 10.394 3.944 4.888 1.00 94.38 165 ILE A CA 1
ATOM 1313 C C . ILE A 1 165 ? 11.755 3.409 5.348 1.00 94.38 165 ILE A C 1
ATOM 1315 O O . ILE A 1 165 ? 11.825 2.326 5.917 1.00 94.38 165 ILE A O 1
ATOM 1319 N N . ALA A 1 166 ? 12.835 4.163 5.133 1.00 93.31 166 ALA A N 1
ATOM 1320 C CA . ALA A 1 166 ? 14.193 3.747 5.484 1.00 93.31 166 ALA A CA 1
ATOM 1321 C C . ALA A 1 166 ? 14.527 3.849 6.986 1.00 93.31 166 ALA A C 1
ATOM 1323 O O . ALA A 1 166 ? 15.600 3.414 7.396 1.00 93.31 166 ALA A O 1
ATOM 1324 N N . LYS A 1 167 ? 13.659 4.459 7.805 1.00 87.88 167 LYS A N 1
ATOM 1325 C CA . LYS A 1 167 ? 13.879 4.640 9.254 1.00 87.88 167 LYS A CA 1
ATOM 1326 C C . LYS A 1 167 ? 13.509 3.423 10.109 1.00 87.88 167 LYS A C 1
ATOM 1328 O O . LYS A 1 167 ? 13.726 3.477 11.319 1.00 87.88 167 LYS A O 1
ATOM 1333 N N . ILE A 1 168 ? 12.918 2.392 9.513 1.00 78.62 168 ILE A N 1
ATOM 1334 C CA . ILE A 1 168 ? 12.375 1.206 10.196 1.00 78.62 168 ILE A CA 1
ATOM 1335 C C . ILE A 1 168 ? 13.368 0.060 10.074 1.00 78.62 168 ILE A C 1
ATOM 1337 O O . ILE A 1 168 ? 13.580 -0.625 11.098 1.00 78.62 168 ILE A O 1
#

Solvent-accessible surface area (backbone atoms only — not comparable to full-atom values): 10166 Å² total; per-residue (Å²): 137,88,80,86,82,78,84,85,81,95,51,84,64,56,61,49,53,54,51,49,55,52,49,52,56,49,50,60,56,44,75,77,41,97,64,89,69,60,66,69,56,58,49,49,56,47,47,75,73,47,71,84,71,96,59,91,58,60,64,62,53,43,53,53,49,50,54,43,53,50,49,46,48,53,51,62,53,52,73,76,46,96,62,61,68,74,56,51,52,56,56,68,69,47,80,82,57,65,48,69,42,61,52,95,77,37,31,37,47,64,40,45,38,69,72,68,47,86,53,64,68,60,34,50,54,49,50,51,55,31,52,79,64,67,36,67,68,80,50,50,23,69,78,81,62,43,29,38,53,55,54,18,70,71,39,93,88,24,57,68,55,26,54,58,64,72,72,113

Foldseek 3Di:
DDDDDDDDDPDPPVVVVVVVVVVVVVVVVCVVDVDDDDVVVVVVVVVVVPDPDPDPVLPVLVVVLVVLLVLLVVVVVVVVDPDDPVVVVVNVVPDHRQQQDADPQQHGSLLSLLPNPPDPVSSLVSLVSSVVRPYPQCDAGPPPRDGSLRSLVVDPPSVVVNVSSVVD

Mean predicted aligned error: 13.06 Å

pLDDT: mean 77.42, std 21.18, range [31.77, 97.75]

Nearest PDB structures (foldseek):
  3hra-assembly1_A  TM=9.143E-01  e=7.786E-02  Enterococcus faecalis
  5vkq-assembly1_A  TM=7.347E-01  e=1.310E-01  Drosophila melanogaster
  3t8k-assembly1_B  TM=6.475E-01  e=5.554E-01  Leptotrichia buccalis C-1013-b
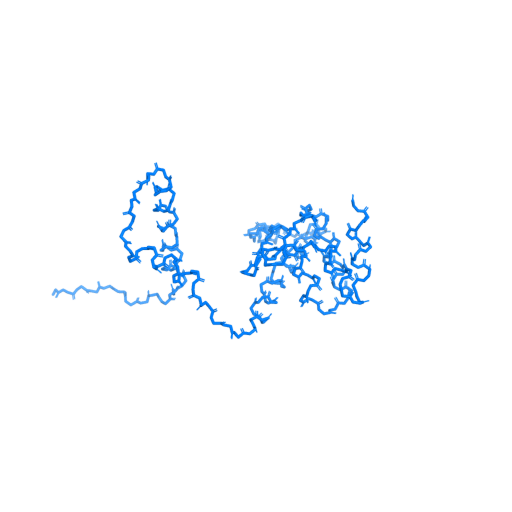  6pbe-assembly1_A  TM=6.737E-01  e=2.495E+00  Oryctolagus cuniculus
  7rqv-assembly1_A  TM=5.114E-01  e=8.323E-01  Rattus norvegicus

Radius of gyration: 21.2 Å; Cα contacts (8 Å, |Δi|>4): 120; chains: 1; bounding box: 66×50×47 Å

InterPro domains:
  IPR036770 Ankyrin repeat-containing domain superfamily [G3DSA:1.25.40.20] (28-163)
  IPR036770 Ankyrin repeat-containing domain superfamily [SSF48403] (76-159)